Protein AF-A0A7S1DZX4-F1 (afdb_monomer_lite)

Secondary structure (DSSP, 8-state):
-HHHHHHTT---TT-HIIIIIIHHHHHHHHHHHH--HHHHHHHH-STT----TTT-TT--HHHHHHHHHHHHHHHHHHHHHHHHHHHHHHTT-SS--HHHHHH-TT-

Foldseek 3Di:
DVVVCVVVVNCPPVCCCVPCVVVVLVVLLCQQAAADPVVCCVPPNDPPDDGHCVVPVVGSPSNVVSVVVSVVVVVVCCVPVVVVLVVCVVVVNNDDDPVCVVVDVPD

Organism: NCBI:txid33649

InterPro domains:
  IPR024041 Ammonium transporter AmtB-like domain [PF00909] (4-107)
  IPR029020 Ammonium/urea transporter [G3DSA:1.10.3430.10] (1-107)

Sequence (107 aa):
FSKFLIFMRIDDAVDAVPVHFANGIWGVIAVGLFSDPVLQDLTYGSADAHVGWVHDFSDPMLLAAQCIQVGFIIAWVTVCMVPFFVFLRCVGLFRVDPLEEEVGLDV

pLDDT: mean 95.34, std 5.39, range [67.38, 98.75]

Radius of gyration: 20.44 Å; chains: 1; bounding box: 50×30×54 Å

Structure (mmCIF, N/CA/C/O backbone):
data_AF-A0A7S1DZX4-F1
#
_entry.id   AF-A0A7S1DZX4-F1
#
loop_
_atom_site.group_PDB
_atom_site.id
_atom_site.type_symbol
_atom_site.label_atom_id
_atom_site.label_alt_id
_atom_site.label_comp_id
_atom_site.label_asym_id
_atom_site.label_entity_id
_atom_site.label_seq_id
_atom_site.pdbx_PDB_ins_code
_atom_site.Cartn_x
_atom_site.Cartn_y
_atom_site.Cartn_z
_atom_site.occupancy
_atom_site.B_iso_or_equiv
_atom_site.auth_seq_id
_atom_site.auth_comp_id
_atom_site.auth_asym_id
_atom_site.auth_atom_id
_atom_site.pdbx_PDB_model_num
ATOM 1 N N . PHE A 1 1 ? -1.025 -13.339 5.600 1.00 83.44 1 PHE A N 1
ATOM 2 C CA . PHE A 1 1 ? -1.215 -12.152 6.455 1.00 83.44 1 PHE A CA 1
ATOM 3 C C . PHE A 1 1 ? -2.228 -12.386 7.580 1.00 83.44 1 PHE A C 1
ATOM 5 O O . PHE A 1 1 ? -1.863 -12.116 8.712 1.00 83.44 1 PHE A O 1
ATOM 12 N N . SER A 1 2 ? -3.408 -12.983 7.360 1.00 91.00 2 SER A N 1
ATOM 13 C CA . SER A 1 2 ? -4.410 -13.195 8.434 1.00 91.00 2 SER A CA 1
ATOM 14 C C . SER A 1 2 ? -3.881 -13.944 9.667 1.00 91.00 2 SER A C 1
ATOM 16 O O . SER A 1 2 ? -3.983 -13.454 10.785 1.00 91.00 2 SER A O 1
ATOM 18 N N . LYS A 1 3 ? -3.185 -15.080 9.481 1.00 94.25 3 LYS A N 1
ATOM 19 C C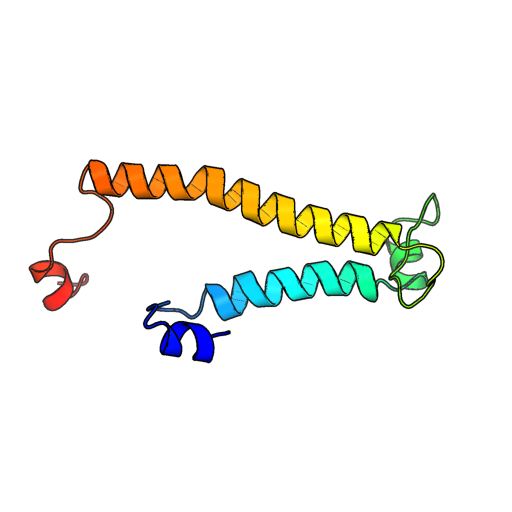A . LYS A 1 3 ? -2.562 -15.828 10.599 1.00 94.25 3 LYS A CA 1
ATOM 20 C C . LYS A 1 3 ? -1.582 -14.987 11.428 1.00 94.25 3 LYS A C 1
ATOM 22 O O . LYS A 1 3 ? -1.435 -15.224 12.621 1.00 94.25 3 LYS A O 1
ATOM 27 N N . PHE A 1 4 ? -0.911 -14.026 10.796 1.00 94.94 4 PHE A N 1
ATOM 28 C CA . PHE A 1 4 ? 0.023 -13.130 11.472 1.00 94.94 4 PHE A CA 1
ATOM 29 C C . PHE A 1 4 ? -0.715 -12.093 12.329 1.00 94.94 4 PHE A C 1
ATOM 31 O O . PHE A 1 4 ? -0.314 -11.864 13.465 1.00 94.94 4 PHE A O 1
ATOM 38 N N . LEU A 1 5 ? -1.830 -11.538 11.843 1.00 96.00 5 LEU A N 1
ATOM 39 C CA . LEU A 1 5 ? -2.674 -10.632 12.633 1.00 96.00 5 LEU A CA 1
ATOM 40 C C . LEU A 1 5 ? -3.286 -11.341 13.845 1.00 96.00 5 LEU A C 1
ATOM 42 O O . LEU A 1 5 ? -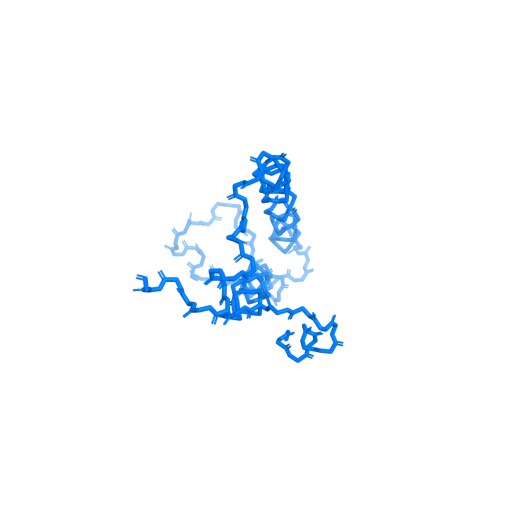3.197 -10.826 14.956 1.00 96.00 5 LEU A O 1
ATOM 46 N N . ILE A 1 6 ? -3.781 -12.569 13.657 1.00 94.50 6 ILE A N 1
ATOM 47 C CA . ILE A 1 6 ? -4.290 -13.412 14.751 1.00 94.50 6 ILE A CA 1
ATOM 48 C C . ILE A 1 6 ? -3.195 -13.668 15.793 1.00 94.50 6 ILE A C 1
ATOM 50 O O . ILE A 1 6 ? -3.431 -13.518 16.991 1.00 94.50 6 ILE A O 1
ATOM 54 N N . PHE A 1 7 ? -1.979 -14.008 15.353 1.00 96.31 7 PHE A N 1
ATOM 55 C CA . PHE A 1 7 ? -0.835 -14.191 16.250 1.00 96.31 7 PHE A CA 1
ATOM 56 C C . PHE A 1 7 ? -0.526 -12.924 17.064 1.00 96.31 7 PHE A C 1
ATOM 58 O O . PHE A 1 7 ? -0.251 -13.013 18.259 1.00 96.31 7 PHE A O 1
ATOM 65 N N . MET A 1 8 ? -0.634 -11.746 16.446 1.00 97.50 8 MET A N 1
ATOM 66 C CA . MET A 1 8 ? -0.466 -10.453 17.118 1.00 97.50 8 MET A CA 1
ATOM 67 C C . MET A 1 8 ? -1.702 -9.986 17.902 1.00 97.50 8 MET A C 1
ATOM 69 O O . MET A 1 8 ? -1.649 -8.921 18.513 1.00 97.50 8 MET A O 1
ATOM 73 N N . ARG A 1 9 ? -2.797 -10.761 17.911 1.00 96.81 9 ARG A N 1
ATOM 74 C CA . ARG A 1 9 ? -4.091 -10.397 18.516 1.00 96.81 9 ARG A CA 1
ATOM 75 C C . ARG A 1 9 ? -4.662 -9.081 17.975 1.00 96.81 9 ARG A C 1
ATOM 77 O O . ARG A 1 9 ? -5.229 -8.292 18.725 1.00 96.81 9 ARG A O 1
ATOM 84 N N . ILE A 1 10 ? -4.493 -8.848 16.675 1.00 96.81 10 ILE A N 1
ATOM 85 C CA . ILE A 1 10 ? -5.135 -7.747 15.957 1.00 96.81 10 ILE A CA 1
ATOM 86 C C . ILE A 1 10 ? -6.414 -8.285 15.323 1.00 96.81 10 ILE A C 1
ATOM 88 O O . ILE A 1 10 ? -6.353 -9.171 14.470 1.00 96.81 10 ILE A O 1
ATOM 92 N N . ASP A 1 11 ? -7.548 -7.742 15.757 1.00 94.94 11 ASP A N 1
ATOM 93 C CA . ASP A 1 11 ? -8.870 -8.080 15.239 1.00 94.94 11 ASP A CA 1
ATOM 94 C C . ASP A 1 11 ? -9.203 -7.219 14.014 1.00 94.94 11 ASP A C 1
ATOM 96 O O . ASP A 1 11 ? -9.660 -6.081 14.118 1.00 94.94 11 ASP A O 1
ATOM 100 N N . ASP A 1 12 ? -8.884 -7.753 12.839 1.00 96.62 12 ASP A N 1
ATOM 101 C CA . ASP A 1 12 ? -9.276 -7.196 11.548 1.00 96.62 12 ASP A CA 1
ATOM 102 C C . ASP A 1 12 ? -10.560 -7.894 11.088 1.00 96.62 12 ASP A C 1
ATOM 104 O O . ASP A 1 12 ? -10.512 -8.932 10.427 1.00 96.62 12 ASP A O 1
ATOM 108 N N . ALA A 1 13 ? -11.702 -7.328 11.485 1.00 93.44 13 ALA A N 1
ATOM 109 C CA . ALA A 1 13 ? -13.019 -7.970 11.451 1.00 93.44 13 ALA A CA 1
ATOM 110 C C . ALA A 1 13 ? -13.433 -8.561 10.089 1.00 93.44 13 ALA A C 1
ATOM 112 O O . ALA A 1 13 ? -14.248 -9.480 10.038 1.00 93.44 13 ALA A O 1
ATOM 113 N N . VAL A 1 14 ? -12.895 -8.032 8.986 1.00 95.62 14 VAL A N 1
ATOM 114 C CA . VAL A 1 14 ? -13.237 -8.457 7.616 1.00 95.62 14 VAL A CA 1
ATOM 115 C C . VAL A 1 14 ? -12.013 -8.878 6.798 1.00 95.62 14 VAL A C 1
ATOM 117 O O . VAL A 1 14 ? -12.100 -8.963 5.574 1.00 95.62 14 VAL A O 1
ATOM 120 N N . ASP A 1 15 ? -10.870 -9.125 7.450 1.00 95.69 15 ASP A N 1
ATOM 121 C CA . ASP A 1 15 ? -9.589 -9.400 6.784 1.00 95.69 15 ASP A CA 1
ATOM 122 C C . ASP A 1 15 ? -9.203 -8.297 5.763 1.00 95.69 15 ASP A C 1
ATOM 124 O O . ASP A 1 15 ? -8.620 -8.568 4.704 1.00 95.69 15 ASP A O 1
ATOM 128 N N . ALA A 1 16 ? -9.483 -7.025 6.068 1.00 96.75 16 ALA A N 1
ATOM 129 C CA . ALA A 1 16 ? -9.196 -5.922 5.156 1.00 96.75 16 ALA A CA 1
ATOM 130 C C . ALA A 1 16 ? -7.690 -5.771 4.868 1.00 96.75 16 ALA A C 1
ATOM 132 O O . ALA A 1 16 ? -7.283 -5.537 3.726 1.00 96.75 16 ALA A O 1
ATOM 133 N N . VAL A 1 17 ? -6.833 -5.933 5.878 1.00 96.44 17 VAL A N 1
ATOM 134 C CA . VAL A 1 17 ? -5.376 -5.818 5.749 1.00 96.44 17 VAL A CA 1
ATOM 135 C C . VAL A 1 17 ? -4.800 -6.981 4.925 1.00 96.44 17 VAL A C 1
ATOM 137 O O . VAL A 1 17 ? -4.068 -6.723 3.965 1.00 96.44 17 VAL A O 1
ATOM 140 N N . PRO A 1 18 ? -5.103 -8.261 5.200 1.00 96.75 18 PRO A N 1
ATOM 141 C CA . PRO A 1 18 ? -4.632 -9.358 4.362 1.00 96.75 18 PRO A CA 1
ATOM 142 C C . PRO A 1 18 ? -5.161 -9.297 2.925 1.00 96.75 18 PRO A C 1
ATOM 144 O O . PRO A 1 18 ? -4.387 -9.548 2.000 1.00 96.75 18 PRO A O 1
ATOM 147 N N . VAL A 1 19 ? -6.443 -8.965 2.727 1.00 96.94 19 VAL A N 1
ATOM 148 C CA . VAL A 1 19 ? -7.082 -9.012 1.402 1.00 96.94 19 VAL A CA 1
ATOM 149 C C . VAL A 1 19 ? -6.724 -7.805 0.546 1.00 96.94 19 VAL A C 1
ATOM 151 O O . VAL A 1 19 ? -6.435 -7.989 -0.634 1.00 96.94 19 VAL A O 1
ATOM 154 N N . HIS A 1 20 ? -6.710 -6.595 1.106 1.00 97.44 20 HIS A N 1
ATOM 155 C CA . HIS A 1 20 ? -6.504 -5.370 0.327 1.00 97.44 20 HIS A CA 1
ATOM 156 C C . HIS A 1 20 ? -5.100 -4.794 0.485 1.00 97.44 20 HIS A C 1
ATOM 158 O O . HIS A 1 20 ? -4.460 -4.493 -0.518 1.00 97.44 20 HIS A O 1
ATOM 164 N N . PHE A 1 21 ? -4.585 -4.662 1.711 1.00 97.19 21 PHE A N 1
ATOM 165 C CA . PHE A 1 21 ? -3.262 -4.064 1.919 1.00 97.19 21 PHE A CA 1
ATOM 166 C C . PHE A 1 21 ? -2.142 -4.981 1.413 1.00 97.19 21 PHE A C 1
ATOM 168 O O . PHE A 1 21 ? -1.362 -4.587 0.549 1.00 97.19 21 PHE A O 1
ATOM 175 N N . ALA A 1 22 ? -2.084 -6.226 1.891 1.00 97.25 22 ALA A N 1
ATOM 176 C CA . ALA A 1 22 ? -1.009 -7.143 1.520 1.00 97.25 22 ALA A CA 1
ATOM 177 C C . ALA A 1 22 ? -1.069 -7.556 0.040 1.00 97.25 22 ALA A C 1
ATOM 179 O O . ALA A 1 22 ? -0.055 -7.474 -0.657 1.00 97.25 22 ALA A O 1
ATOM 180 N N . ASN A 1 23 ? -2.245 -7.949 -0.466 1.00 98.06 23 ASN A N 1
ATOM 181 C CA . ASN A 1 23 ? -2.378 -8.291 -1.886 1.00 98.06 23 ASN A CA 1
ATOM 182 C C . ASN A 1 23 ? -2.248 -7.063 -2.793 1.00 98.06 23 ASN A C 1
ATOM 184 O O . ASN A 1 23 ? -1.746 -7.195 -3.904 1.00 98.06 23 ASN A O 1
ATOM 188 N N . GLY A 1 24 ? -2.660 -5.876 -2.336 1.00 98.25 24 GLY A N 1
ATOM 189 C CA . GLY A 1 24 ? -2.465 -4.628 -3.073 1.00 98.25 24 GLY A CA 1
ATOM 190 C C . GLY A 1 24 ? -0.984 -4.302 -3.250 1.00 98.25 24 GLY A C 1
ATOM 191 O O . GLY A 1 24 ? -0.547 -4.053 -4.370 1.00 98.25 24 GLY A O 1
ATOM 192 N N . ILE A 1 25 ? -0.191 -4.400 -2.175 1.00 98.50 25 ILE A N 1
ATOM 193 C CA . ILE A 1 25 ? 1.273 -4.272 -2.248 1.00 98.50 25 ILE A CA 1
ATOM 194 C C . ILE A 1 25 ? 1.843 -5.293 -3.230 1.00 98.50 25 ILE A C 1
ATOM 196 O O . ILE A 1 25 ? 2.619 -4.927 -4.110 1.00 98.50 25 ILE A O 1
ATOM 200 N N . TRP A 1 26 ? 1.436 -6.560 -3.115 1.00 98.56 26 TRP A N 1
ATOM 201 C CA . TRP A 1 26 ? 1.882 -7.594 -4.045 1.00 98.56 26 TRP A CA 1
ATOM 202 C C . TRP A 1 26 ? 1.540 -7.253 -5.499 1.00 98.56 26 TRP A C 1
ATOM 204 O O . TRP A 1 26 ? 2.418 -7.343 -6.347 1.00 98.56 26 TRP A O 1
ATOM 214 N N . GLY A 1 27 ? 0.315 -6.814 -5.792 1.00 98.62 27 GLY A N 1
ATOM 215 C CA . GLY A 1 27 ? -0.103 -6.446 -7.145 1.00 98.62 27 GLY A CA 1
ATOM 216 C C . GLY A 1 27 ? 0.741 -5.315 -7.733 1.00 98.62 27 GLY A C 1
ATOM 217 O O . GLY A 1 27 ? 1.195 -5.414 -8.870 1.00 98.62 27 GLY A O 1
ATOM 218 N N . VAL A 1 28 ? 1.024 -4.277 -6.9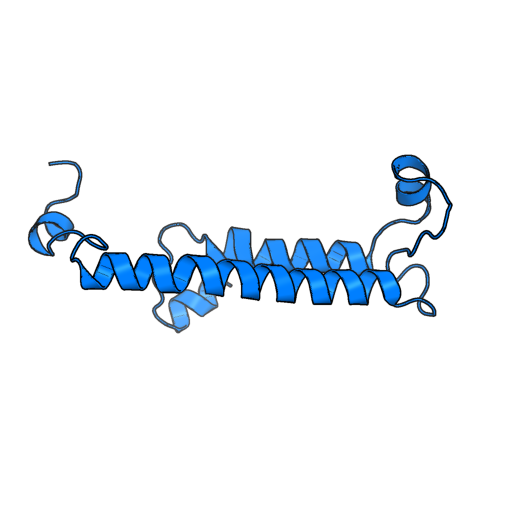41 1.00 98.56 28 VAL A N 1
ATOM 219 C CA . VAL A 1 28 ? 1.873 -3.149 -7.359 1.00 98.56 28 VAL A CA 1
ATOM 220 C C . VAL A 1 28 ? 3.301 -3.611 -7.662 1.00 98.56 28 VAL A C 1
ATOM 222 O O . VAL A 1 28 ? 3.854 -3.234 -8.694 1.00 98.56 28 VAL A O 1
ATOM 225 N N . ILE A 1 29 ? 3.883 -4.463 -6.813 1.00 98.62 29 ILE A N 1
ATOM 226 C CA . ILE A 1 29 ? 5.219 -5.036 -7.039 1.00 98.62 29 ILE A CA 1
ATOM 227 C C . ILE A 1 29 ? 5.227 -5.998 -8.234 1.00 98.62 29 ILE A C 1
ATOM 229 O O . ILE A 1 29 ? 6.174 -5.991 -9.017 1.00 98.62 29 ILE A O 1
ATOM 233 N N . ALA A 1 30 ? 4.168 -6.786 -8.422 1.00 98.56 30 ALA A N 1
ATOM 234 C CA . ALA A 1 30 ? 4.034 -7.708 -9.543 1.00 98.56 30 ALA A CA 1
ATOM 235 C C . ALA A 1 30 ? 4.027 -6.975 -10.892 1.00 98.56 30 ALA A C 1
ATOM 237 O O . ALA A 1 30 ? 4.634 -7.473 -11.833 1.00 98.56 30 ALA A O 1
ATOM 238 N N . VAL A 1 31 ? 3.441 -5.774 -10.979 1.00 97.38 31 VAL A N 1
ATOM 239 C CA . VAL A 1 31 ? 3.575 -4.912 -12.170 1.00 97.38 31 VAL A CA 1
ATOM 240 C C . VAL A 1 31 ? 5.047 -4.593 -12.444 1.00 97.38 31 VAL A C 1
ATOM 242 O O . VAL A 1 31 ? 5.528 -4.797 -13.554 1.00 97.38 31 VAL A O 1
ATOM 245 N N . GLY A 1 32 ? 5.793 -4.172 -11.420 1.00 97.81 32 GLY A N 1
ATOM 246 C CA . GLY A 1 32 ? 7.213 -3.832 -11.552 1.00 97.81 32 GLY A CA 1
ATOM 247 C C . GLY A 1 32 ? 8.105 -5.011 -11.938 1.00 97.81 32 GLY A C 1
ATOM 248 O O . GLY A 1 32 ? 9.132 -4.831 -12.587 1.00 97.81 32 GLY A O 1
ATOM 249 N N . LEU A 1 33 ? 7.709 -6.225 -11.559 1.00 98.44 33 LEU A N 1
ATOM 250 C CA . LEU A 1 33 ? 8.430 -7.447 -11.896 1.00 98.44 33 LEU A CA 1
ATOM 251 C C . LEU A 1 33 ? 8.047 -7.992 -13.273 1.00 98.44 33 LEU A C 1
ATOM 253 O O . LEU A 1 33 ? 8.938 -8.386 -14.015 1.00 98.44 33 LEU A O 1
ATOM 257 N N . PHE A 1 34 ? 6.757 -8.020 -13.612 1.00 98.06 34 PHE A N 1
ATOM 258 C CA . PHE A 1 34 ? 6.206 -8.876 -14.670 1.00 98.06 34 PHE A CA 1
ATOM 259 C C . PHE A 1 34 ? 5.416 -8.129 -15.756 1.00 98.06 34 PHE A C 1
ATOM 261 O O . PHE A 1 34 ? 4.722 -8.783 -16.530 1.00 98.06 34 PHE A O 1
ATOM 268 N N . SER A 1 35 ? 5.460 -6.790 -15.816 1.00 96.31 35 SER A N 1
ATOM 269 C CA . SER A 1 35 ? 4.804 -6.049 -16.906 1.00 96.31 35 SER A CA 1
ATOM 270 C C . SER A 1 35 ? 5.331 -6.513 -18.267 1.00 96.31 35 SER A C 1
ATOM 272 O O . SER A 1 35 ? 6.526 -6.390 -18.551 1.00 96.31 35 SER A O 1
ATOM 274 N N . ASP A 1 36 ? 4.435 -7.069 -19.082 1.00 95.06 36 ASP A N 1
ATOM 275 C CA . ASP A 1 36 ? 4.773 -7.659 -20.373 1.00 95.06 36 ASP A CA 1
ATOM 276 C C . ASP A 1 36 ? 5.030 -6.560 -21.423 1.00 95.06 36 ASP A C 1
ATOM 278 O O . ASP A 1 36 ? 4.187 -5.672 -21.594 1.00 95.06 36 ASP A O 1
ATOM 282 N N . PRO A 1 37 ? 6.153 -6.618 -22.162 1.00 93.31 37 PRO A N 1
ATOM 283 C CA . PRO A 1 37 ? 6.523 -5.590 -23.132 1.00 93.31 37 PRO A CA 1
ATOM 284 C C . PRO A 1 37 ? 5.500 -5.408 -24.260 1.00 93.31 37 PRO A C 1
ATOM 286 O O . PRO A 1 37 ? 5.244 -4.279 -24.674 1.00 93.31 37 PRO A O 1
ATOM 289 N N . VAL A 1 38 ? 4.907 -6.496 -24.762 1.00 93.81 38 VAL A N 1
ATOM 290 C CA . VAL A 1 38 ? 3.968 -6.454 -25.894 1.00 93.81 38 VAL A CA 1
ATOM 291 C C . VAL A 1 38 ? 2.642 -5.848 -25.452 1.00 93.81 38 VAL A C 1
ATOM 293 O O . VAL A 1 38 ? 2.084 -4.997 -26.142 1.00 93.81 38 VAL A O 1
ATOM 296 N N . LEU A 1 39 ? 2.136 -6.263 -24.289 1.00 93.75 39 LEU A N 1
ATOM 297 C CA . LEU A 1 39 ? 0.902 -5.710 -23.732 1.00 93.75 39 LEU A CA 1
ATOM 298 C C . LEU A 1 39 ? 1.065 -4.236 -23.343 1.00 93.75 39 LEU A C 1
ATOM 300 O O . LEU A 1 39 ? 0.136 -3.446 -23.528 1.00 93.75 39 LEU A O 1
ATOM 304 N N . GLN A 1 40 ? 2.234 -3.860 -22.827 1.00 91.31 40 GLN A N 1
ATOM 305 C CA . GLN A 1 40 ? 2.547 -2.482 -22.473 1.00 91.31 40 GLN A CA 1
ATOM 306 C C . GLN A 1 40 ? 2.615 -1.580 -23.711 1.00 91.31 40 GLN A C 1
ATOM 308 O O . GLN A 1 40 ? 1.972 -0.532 -23.712 1.00 91.31 40 GLN A O 1
ATOM 313 N N . ASP A 1 41 ? 3.294 -2.009 -24.779 1.00 91.56 41 ASP A N 1
ATOM 314 C CA . ASP A 1 41 ? 3.333 -1.284 -26.057 1.00 91.56 41 ASP A CA 1
ATOM 315 C C . ASP A 1 41 ? 1.932 -1.127 -26.669 1.00 91.56 41 ASP A C 1
ATOM 317 O O . ASP A 1 41 ? 1.541 -0.034 -27.077 1.00 91.56 41 ASP A O 1
ATOM 321 N N . LEU A 1 42 ? 1.117 -2.186 -26.629 1.00 93.06 42 LEU A N 1
ATOM 322 C CA . LEU A 1 42 ? -0.265 -2.143 -27.110 1.00 93.06 42 LEU A CA 1
ATOM 323 C C . LEU A 1 42 ? -1.146 -1.153 -26.324 1.00 93.06 42 LEU A C 1
ATOM 325 O O . LEU A 1 42 ? -2.072 -0.573 -26.890 1.00 93.06 42 LEU A O 1
ATOM 329 N N . THR A 1 43 ? -0.885 -0.978 -25.025 1.00 91.12 43 THR A N 1
ATOM 330 C CA . THR A 1 43 ? -1.727 -0.171 -24.124 1.00 91.12 43 THR A CA 1
ATOM 331 C C . THR A 1 43 ? -1.269 1.285 -24.034 1.00 91.12 43 THR A C 1
ATOM 333 O O . THR A 1 43 ? -2.106 2.186 -23.976 1.00 91.12 43 THR A O 1
ATOM 336 N N . TYR A 1 44 ? 0.044 1.525 -24.009 1.00 88.19 44 TYR A N 1
ATOM 337 C CA . TYR A 1 44 ? 0.642 2.830 -23.702 1.00 88.19 44 TYR A CA 1
ATOM 338 C C . TYR A 1 44 ? 1.539 3.380 -24.824 1.00 88.19 44 TYR A C 1
ATOM 340 O O . TYR A 1 44 ? 1.891 4.559 -24.786 1.00 88.19 44 TYR A O 1
ATOM 348 N N . GLY A 1 45 ? 1.865 2.572 -25.838 1.00 86.56 45 GLY A N 1
ATOM 349 C CA . GLY A 1 45 ? 2.834 2.901 -26.884 1.00 86.56 45 GLY A CA 1
ATOM 350 C C . GLY A 1 45 ? 4.294 2.696 -26.457 1.00 86.56 45 GLY A C 1
ATOM 351 O O . GLY A 1 45 ? 4.600 2.456 -25.290 1.00 86.56 45 GLY A O 1
ATOM 352 N N . SER A 1 46 ? 5.206 2.804 -27.425 1.00 75.88 46 SER A N 1
ATOM 353 C CA . SER A 1 46 ? 6.613 2.379 -27.291 1.00 75.88 46 SER A CA 1
ATOM 354 C C . SER A 1 46 ? 7.571 3.463 -26.792 1.00 75.88 46 SER A C 1
ATOM 356 O O . SER A 1 46 ? 8.758 3.196 -26.610 1.00 75.88 46 SER A O 1
ATOM 358 N N . ALA A 1 47 ? 7.101 4.701 -26.626 1.00 67.38 47 ALA A N 1
ATOM 359 C CA . ALA A 1 47 ? 7.958 5.793 -26.182 1.00 67.38 47 ALA A CA 1
ATOM 360 C C . ALA A 1 47 ? 8.298 5.610 -24.694 1.00 67.38 47 ALA A C 1
ATOM 362 O O . ALA A 1 47 ? 7.407 5.643 -23.849 1.00 67.38 47 ALA A O 1
ATOM 363 N N . ASP A 1 48 ? 9.583 5.402 -24.398 1.00 68.38 48 ASP A N 1
ATOM 364 C CA . ASP A 1 48 ? 10.151 5.321 -23.043 1.00 68.38 48 ASP A CA 1
ATOM 365 C C . ASP A 1 48 ? 9.565 4.207 -22.145 1.00 68.38 48 ASP A C 1
ATOM 367 O O . ASP A 1 48 ? 9.442 4.355 -20.927 1.00 68.38 48 ASP A O 1
ATOM 371 N N . ALA A 1 49 ? 9.193 3.065 -22.734 1.00 81.25 49 ALA A N 1
ATOM 372 C CA . ALA A 1 49 ? 8.601 1.954 -21.994 1.00 81.25 49 ALA A CA 1
ATOM 373 C C . ALA A 1 49 ? 9.634 1.205 -21.126 1.00 81.25 49 ALA A C 1
ATOM 375 O O . ALA A 1 49 ? 10.445 0.433 -21.632 1.00 81.25 49 ALA A O 1
ATOM 376 N N . HIS A 1 50 ? 9.542 1.373 -19.805 1.00 92.88 50 HIS A N 1
ATOM 377 C CA . HIS A 1 50 ? 10.199 0.506 -18.823 1.00 92.88 50 HIS A CA 1
ATOM 378 C C . HIS A 1 50 ? 9.327 -0.724 -18.569 1.00 92.88 50 HIS A C 1
ATOM 380 O O . HIS A 1 50 ? 8.175 -0.578 -18.159 1.00 92.88 50 HIS A O 1
ATOM 386 N N . VAL A 1 51 ? 9.852 -1.920 -18.820 1.00 95.12 51 VAL A N 1
ATOM 387 C CA . VAL A 1 51 ? 9.102 -3.184 -18.729 1.00 95.12 51 VAL A CA 1
ATOM 388 C C . VAL A 1 51 ? 9.282 -3.837 -17.359 1.00 95.12 51 VAL A C 1
ATOM 390 O O . VAL A 1 51 ? 10.033 -3.349 -16.513 1.00 95.12 51 VAL A O 1
ATOM 393 N N . GLY A 1 52 ? 8.588 -4.949 -17.110 1.00 97.31 52 GLY A N 1
ATOM 394 C CA . GLY A 1 52 ? 8.816 -5.739 -15.906 1.00 97.31 52 GLY A CA 1
ATOM 395 C C . GLY A 1 52 ? 10.277 -6.179 -15.812 1.00 97.31 52 GLY A C 1
ATOM 396 O O . GLY A 1 52 ? 10.841 -6.660 -16.793 1.00 97.31 52 GLY A O 1
ATOM 397 N N . TRP A 1 53 ? 10.888 -6.055 -14.632 1.00 97.94 53 TRP A N 1
ATOM 398 C CA . TRP A 1 53 ? 12.320 -6.321 -14.441 1.00 97.94 53 TRP A CA 1
ATOM 399 C C . TRP A 1 53 ? 12.758 -7.738 -14.860 1.00 97.94 53 TRP A C 1
ATOM 401 O O . TRP A 1 53 ? 13.916 -7.946 -15.209 1.00 97.94 53 TRP A O 1
ATOM 411 N N . VAL A 1 54 ? 11.846 -8.723 -14.888 1.00 97.94 54 VAL A N 1
ATOM 412 C CA . VAL A 1 54 ? 12.171 -10.071 -15.396 1.00 97.94 54 VAL A CA 1
ATOM 413 C C . VAL A 1 54 ? 12.357 -10.136 -16.915 1.00 97.94 54 VAL A C 1
ATOM 415 O O . VAL A 1 54 ? 12.937 -11.100 -17.411 1.00 97.94 54 VAL A O 1
ATOM 418 N N . HIS A 1 55 ? 11.838 -9.151 -17.651 1.00 96.19 55 HIS A N 1
ATOM 419 C CA . HIS A 1 55 ? 11.955 -9.045 -19.106 1.00 96.19 55 HIS A CA 1
ATOM 420 C C . HIS A 1 55 ? 13.204 -8.263 -19.529 1.00 96.19 55 HIS A C 1
ATOM 422 O O . HIS A 1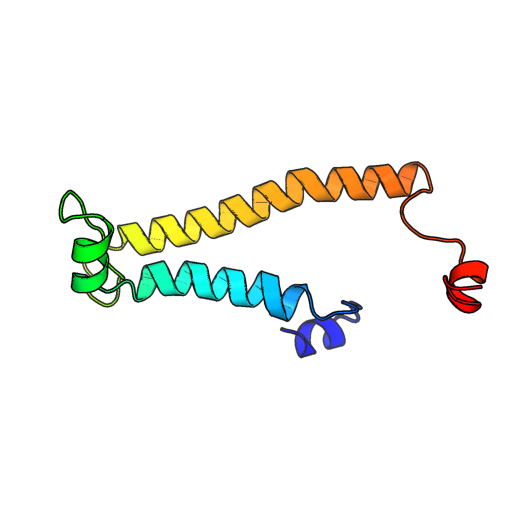 55 ? 13.753 -8.547 -20.591 1.00 96.19 55 HIS A O 1
ATOM 428 N N . ASP A 1 56 ? 13.683 -7.342 -18.689 1.00 95.50 56 ASP A N 1
ATOM 429 C CA . ASP A 1 56 ? 14.969 -6.665 -18.858 1.00 95.50 56 ASP A CA 1
ATOM 430 C C . ASP A 1 56 ? 15.630 -6.398 -17.498 1.00 95.50 56 ASP A C 1
ATOM 432 O O . ASP A 1 56 ? 15.359 -5.410 -16.816 1.00 95.50 56 ASP A O 1
ATOM 436 N N . PHE A 1 57 ? 16.550 -7.279 -17.104 1.00 96.62 57 PHE A N 1
ATOM 437 C CA . PHE A 1 57 ? 17.256 -7.151 -15.827 1.00 96.62 57 PHE A CA 1
ATOM 438 C C . PHE A 1 57 ? 18.210 -5.949 -15.766 1.00 96.62 57 PHE A C 1
ATOM 440 O O . PHE A 1 57 ? 18.666 -5.602 -14.671 1.00 96.62 57 PHE A O 1
ATOM 447 N N . SER A 1 58 ? 18.537 -5.330 -16.906 1.00 96.94 58 SER A N 1
ATOM 448 C CA . SER A 1 58 ? 19.400 -4.147 -16.958 1.00 96.94 58 SER A CA 1
ATOM 449 C C . SER A 1 58 ? 18.657 -2.848 -16.630 1.00 96.94 58 SER A C 1
ATOM 451 O O . SER A 1 58 ? 19.302 -1.866 -16.256 1.00 96.94 58 SER A O 1
ATOM 453 N N . ASP A 1 59 ? 17.322 -2.868 -16.675 1.00 96.19 59 ASP A N 1
ATOM 454 C CA . ASP A 1 59 ? 16.462 -1.718 -16.420 1.00 96.19 59 ASP A CA 1
ATOM 455 C C . ASP A 1 59 ? 15.526 -1.954 -15.215 1.00 96.19 59 ASP A C 1
ATOM 457 O O . ASP A 1 59 ? 14.440 -2.524 -15.338 1.00 96.19 59 ASP A O 1
ATOM 461 N N . PRO A 1 60 ? 15.913 -1.509 -14.007 1.00 96.69 60 PRO A N 1
ATOM 462 C CA . PRO A 1 60 ? 15.085 -1.652 -12.815 1.00 96.69 60 PRO A CA 1
ATOM 463 C C . PRO A 1 60 ? 14.065 -0.514 -12.640 1.00 96.69 60 PRO A C 1
ATOM 465 O O . PRO A 1 60 ? 13.433 -0.445 -11.583 1.00 96.69 60 PRO A O 1
ATOM 468 N N . MET A 1 61 ? 13.923 0.416 -13.597 1.00 96.75 61 MET A N 1
ATOM 469 C CA . MET A 1 61 ? 13.170 1.660 -13.385 1.00 96.75 61 MET A CA 1
ATOM 470 C C . MET A 1 61 ? 11.701 1.424 -13.041 1.00 96.75 61 MET A C 1
ATOM 472 O O . MET A 1 61 ? 11.209 2.032 -12.087 1.00 96.75 61 MET A O 1
ATOM 476 N N . LEU A 1 62 ? 11.013 0.508 -13.735 1.00 96.69 62 LEU A N 1
ATOM 477 C CA . LEU A 1 62 ? 9.613 0.208 -13.424 1.00 96.69 62 LEU A CA 1
ATOM 478 C C . LEU A 1 62 ? 9.479 -0.376 -12.011 1.00 96.69 62 LEU A C 1
ATOM 480 O O . LEU A 1 62 ? 8.669 0.101 -11.221 1.00 96.69 62 LEU A O 1
ATOM 484 N N . LEU A 1 63 ? 10.308 -1.358 -11.646 1.00 98.38 63 LEU A N 1
ATOM 485 C CA . L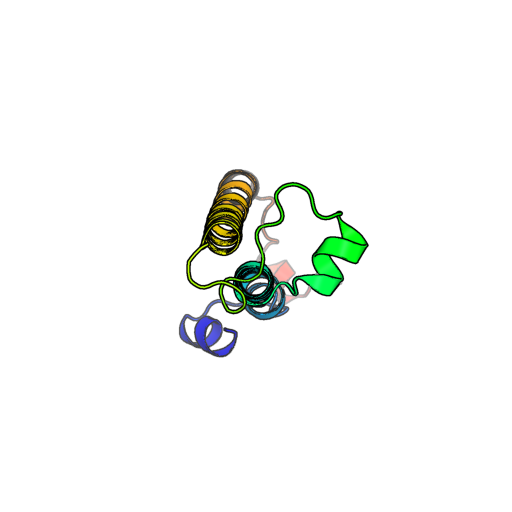EU A 1 63 ? 10.285 -1.949 -10.304 1.00 98.38 63 LEU A CA 1
ATOM 486 C C . LEU A 1 63 ? 10.565 -0.909 -9.211 1.00 98.38 63 LEU A C 1
ATOM 488 O O . LEU A 1 63 ? 9.868 -0.877 -8.195 1.00 98.38 63 LEU A O 1
ATOM 492 N N . ALA A 1 64 ? 11.554 -0.038 -9.421 1.00 98.25 64 ALA A N 1
ATOM 493 C CA . ALA A 1 64 ? 11.877 1.034 -8.488 1.00 98.25 64 ALA A CA 1
ATOM 494 C C . ALA A 1 64 ? 10.704 2.016 -8.328 1.00 98.25 64 ALA A C 1
ATOM 496 O O . ALA A 1 64 ? 10.348 2.364 -7.200 1.00 98.25 64 ALA A O 1
ATOM 497 N N . ALA A 1 65 ? 10.061 2.407 -9.433 1.00 98.06 65 ALA A N 1
ATOM 498 C CA . ALA A 1 65 ? 8.880 3.264 -9.419 1.00 98.06 65 ALA A CA 1
ATOM 499 C C . ALA A 1 65 ? 7.719 2.624 -8.640 1.00 98.06 65 ALA A C 1
ATOM 501 O O . ALA A 1 65 ? 7.135 3.277 -7.775 1.00 98.06 65 ALA A O 1
ATOM 502 N N . GLN A 1 66 ? 7.440 1.335 -8.861 1.00 98.44 66 GLN A N 1
ATOM 503 C CA . GLN A 1 66 ? 6.393 0.607 -8.140 1.00 98.44 66 GLN A CA 1
ATOM 504 C C . GLN A 1 66 ? 6.696 0.488 -6.632 1.00 98.44 66 GLN A C 1
ATOM 506 O O . GLN A 1 66 ? 5.802 0.670 -5.805 1.00 98.44 66 GLN A O 1
ATOM 511 N N . CYS A 1 67 ? 7.955 0.269 -6.237 1.00 98.62 67 CYS A N 1
ATOM 512 C CA . CYS A 1 67 ? 8.367 0.286 -4.826 1.00 98.62 67 CYS A CA 1
ATOM 513 C C . CYS A 1 67 ? 8.159 1.663 -4.172 1.00 98.62 67 CYS A C 1
ATOM 515 O O . CYS A 1 67 ? 7.638 1.753 -3.057 1.00 98.62 67 CYS A O 1
ATOM 517 N N . ILE A 1 68 ? 8.535 2.743 -4.868 1.00 98.69 68 ILE A N 1
ATOM 518 C CA . ILE A 1 68 ? 8.302 4.119 -4.405 1.00 98.69 68 ILE A CA 1
ATOM 519 C C . ILE A 1 68 ? 6.797 4.389 -4.295 1.00 98.69 68 ILE A C 1
ATOM 521 O O . ILE A 1 68 ? 6.358 4.969 -3.303 1.00 98.69 68 ILE A O 1
ATOM 525 N N . GLN A 1 69 ? 5.998 3.923 -5.259 1.00 98.50 69 GLN A N 1
ATOM 526 C CA . GLN A 1 69 ? 4.542 4.047 -5.242 1.00 98.50 69 GLN A CA 1
ATOM 527 C C . GLN A 1 69 ? 3.930 3.368 -4.010 1.00 98.50 69 GLN A C 1
ATOM 529 O O . GLN A 1 69 ? 3.109 3.987 -3.334 1.00 98.50 69 GLN A O 1
ATOM 534 N N . VAL A 1 70 ? 4.351 2.142 -3.669 1.00 98.75 70 VAL A N 1
ATOM 535 C CA . VAL A 1 70 ? 3.919 1.469 -2.430 1.00 98.75 70 VAL A CA 1
ATOM 536 C C . VAL A 1 70 ? 4.234 2.336 -1.211 1.00 98.75 70 VAL A C 1
ATOM 538 O O . VAL A 1 70 ? 3.348 2.596 -0.397 1.00 98.75 70 VAL A O 1
ATOM 541 N N . GLY A 1 71 ? 5.474 2.822 -1.099 1.00 98.69 71 GLY A N 1
ATOM 542 C CA . GLY A 1 71 ? 5.887 3.688 0.006 1.00 98.69 71 GLY A CA 1
ATOM 543 C C . GLY A 1 71 ? 5.053 4.968 0.095 1.00 98.69 71 GLY A C 1
ATOM 544 O O . GLY A 1 71 ? 4.608 5.341 1.181 1.00 98.69 71 GLY A O 1
ATOM 545 N N . PHE A 1 72 ? 4.779 5.601 -1.046 1.00 98.69 72 PHE A N 1
ATOM 546 C CA . PHE A 1 72 ? 3.959 6.805 -1.125 1.00 98.69 72 PHE A CA 1
ATOM 547 C C . PHE A 1 72 ? 2.510 6.546 -0.700 1.00 98.69 72 PHE A C 1
ATOM 549 O O . PHE A 1 72 ? 1.979 7.308 0.101 1.00 98.69 72 PHE A O 1
ATOM 556 N N . ILE A 1 73 ? 1.882 5.460 -1.168 1.00 98.62 73 ILE A N 1
ATOM 557 C CA . ILE A 1 73 ? 0.513 5.086 -0.777 1.00 98.62 73 ILE A CA 1
ATOM 558 C C . ILE A 1 73 ? 0.437 4.852 0.736 1.00 98.62 73 ILE A C 1
ATOM 560 O O . ILE A 1 73 ? -0.445 5.401 1.394 1.00 98.62 73 ILE A O 1
ATOM 564 N N . ILE A 1 74 ? 1.379 4.087 1.301 1.00 98.69 74 ILE A N 1
ATOM 565 C CA . ILE A 1 74 ? 1.439 3.823 2.747 1.00 98.69 74 ILE A CA 1
ATOM 566 C C . ILE A 1 74 ? 1.577 5.134 3.521 1.00 98.69 74 ILE A C 1
ATOM 568 O O . ILE A 1 74 ? 0.825 5.370 4.470 1.00 98.69 74 ILE A O 1
ATOM 572 N N . ALA A 1 75 ? 2.513 5.995 3.114 1.00 98.62 75 ALA A N 1
ATOM 573 C CA . ALA A 1 75 ? 2.764 7.269 3.775 1.00 98.62 75 ALA A CA 1
ATOM 574 C C . ALA A 1 75 ? 1.539 8.188 3.702 1.00 98.62 75 ALA A C 1
ATOM 576 O O . ALA A 1 75 ? 1.097 8.696 4.730 1.00 98.62 75 ALA A O 1
ATOM 577 N N . TRP A 1 76 ? 0.955 8.350 2.514 1.00 98.69 76 TRP A N 1
ATOM 578 C CA . TRP A 1 76 ? -0.220 9.184 2.284 1.00 98.69 76 TRP A CA 1
ATOM 579 C C . TRP A 1 76 ? -1.416 8.725 3.122 1.00 98.69 76 TRP A C 1
ATOM 581 O O . TRP A 1 76 ? -1.977 9.509 3.885 1.00 98.69 76 TRP A O 1
ATOM 591 N N . VAL A 1 77 ? -1.770 7.436 3.047 1.00 98.38 77 VAL A N 1
ATOM 592 C CA . VAL A 1 77 ? -2.896 6.879 3.809 1.00 98.38 77 VAL A CA 1
ATOM 593 C C . VAL A 1 77 ? -2.658 7.024 5.311 1.00 98.38 77 VAL A C 1
ATOM 595 O O . VAL A 1 77 ? -3.565 7.439 6.027 1.00 98.38 77 VAL A O 1
ATOM 598 N N . THR A 1 78 ? -1.441 6.758 5.794 1.00 98.31 78 THR A N 1
ATOM 599 C CA . THR A 1 78 ? -1.099 6.896 7.219 1.00 98.31 78 THR A CA 1
ATOM 600 C C . THR A 1 78 ? -1.223 8.345 7.689 1.00 98.31 78 THR A C 1
ATOM 602 O O . THR A 1 78 ? -1.871 8.605 8.702 1.00 98.31 78 THR A O 1
ATOM 605 N N . VAL A 1 79 ? -0.651 9.296 6.943 1.00 98.56 79 VAL A N 1
ATOM 606 C CA . VAL A 1 79 ? -0.672 10.729 7.280 1.00 98.56 79 VAL A CA 1
ATOM 607 C C . VAL A 1 79 ? -2.089 11.296 7.252 1.00 98.56 79 VAL A C 1
ATOM 609 O O . VAL A 1 79 ? -2.410 12.144 8.077 1.00 98.56 79 VAL A O 1
ATOM 612 N N . CYS A 1 80 ? -2.955 10.832 6.352 1.00 98.44 80 CYS A N 1
ATOM 613 C CA . CYS A 1 80 ? -4.339 11.297 6.301 1.00 98.44 80 CYS A CA 1
ATOM 614 C C . CYS A 1 80 ? -5.232 10.620 7.354 1.00 98.44 80 CYS A C 1
ATOM 616 O O . CYS A 1 80 ? -5.999 11.299 8.035 1.00 98.44 80 CYS A O 1
ATOM 618 N N . MET A 1 81 ? -5.152 9.294 7.499 1.00 98.31 81 MET A N 1
ATOM 619 C CA . MET A 1 81 ? -6.135 8.524 8.273 1.00 98.31 81 MET A CA 1
ATOM 620 C C . MET A 1 81 ? -5.795 8.409 9.757 1.00 98.31 81 MET A C 1
ATOM 622 O O . MET A 1 81 ? -6.707 8.427 10.581 1.00 98.31 81 MET A O 1
ATOM 626 N N . VAL A 1 82 ? -4.514 8.335 10.140 1.00 98.38 82 VAL A N 1
ATOM 627 C CA . VAL A 1 82 ? -4.156 8.237 11.567 1.00 98.38 82 VAL A CA 1
ATOM 628 C C . VAL A 1 82 ? -4.581 9.493 12.334 1.00 98.38 82 VAL A C 1
ATOM 630 O O . VAL A 1 82 ? -5.277 9.339 13.339 1.00 98.38 82 VAL A O 1
ATOM 633 N N . PRO A 1 83 ? -4.272 10.729 11.888 1.00 98.56 83 PRO A N 1
ATOM 634 C CA . PRO A 1 83 ? -4.752 11.927 12.574 1.00 98.56 83 PRO A CA 1
ATOM 635 C C . PRO A 1 83 ? -6.276 12.021 12.598 1.00 98.56 83 PRO A C 1
ATOM 637 O O . PRO A 1 83 ? -6.835 12.424 13.612 1.00 98.56 83 PRO A O 1
ATOM 640 N N . PHE A 1 84 ? -6.948 11.607 11.520 1.00 98.38 84 PHE A N 1
ATOM 641 C CA . PHE A 1 84 ? -8.407 11.580 11.453 1.00 98.38 84 PHE A CA 1
ATOM 642 C C . PHE A 1 84 ? -9.015 10.664 12.525 1.00 98.38 84 PHE A C 1
ATOM 644 O O . PHE A 1 84 ? -9.850 11.109 13.312 1.00 98.38 84 PHE A O 1
ATOM 651 N N . PHE A 1 85 ? -8.559 9.413 12.636 1.00 98.25 85 PHE A N 1
ATOM 652 C CA . PHE A 1 85 ? -9.076 8.486 13.647 1.00 98.25 85 PHE A CA 1
ATOM 653 C C . PHE A 1 85 ? -8.655 8.853 15.074 1.00 98.25 85 PHE A C 1
ATOM 655 O O . PHE A 1 85 ? -9.446 8.695 16.004 1.00 98.25 85 PHE A O 1
ATOM 662 N N . VAL A 1 86 ? -7.447 9.398 15.268 1.00 98.44 86 VAL A N 1
ATOM 663 C CA . VAL A 1 86 ? -7.029 9.950 16.567 1.00 98.44 86 VAL A CA 1
ATOM 664 C C . VAL A 1 86 ? -7.932 11.116 16.964 1.00 98.44 86 VAL A C 1
ATOM 666 O O . VAL A 1 86 ? -8.387 11.155 18.104 1.00 98.44 86 VAL A O 1
ATOM 669 N N . PHE A 1 87 ? -8.251 12.019 16.035 1.00 98.56 87 PHE A N 1
ATOM 670 C CA . PHE A 1 87 ? -9.183 13.115 16.279 1.00 98.56 87 PHE A CA 1
ATOM 671 C C . PHE A 1 87 ? -10.559 12.592 16.700 1.00 98.56 87 PHE A C 1
ATOM 673 O O . PHE A 1 87 ? -11.037 12.979 17.765 1.00 98.56 87 PHE A O 1
ATOM 680 N N . LEU A 1 88 ? -11.151 11.661 15.937 1.00 98.50 88 LEU A N 1
ATOM 681 C CA . LEU A 1 88 ? -12.436 11.042 16.288 1.00 98.50 88 LEU A CA 1
ATOM 682 C C . LEU A 1 88 ? -12.398 10.397 17.676 1.00 98.50 88 LEU A C 1
ATOM 684 O O . LEU A 1 88 ? -13.348 10.526 18.444 1.00 98.50 88 LEU A O 1
ATOM 688 N N . ARG A 1 89 ? -11.286 9.749 18.037 1.00 97.62 89 ARG A N 1
ATOM 689 C CA . ARG A 1 89 ? -11.107 9.161 19.367 1.00 97.62 89 ARG A CA 1
ATOM 690 C C . ARG A 1 89 ? -11.059 10.230 20.455 1.00 97.62 89 ARG A C 1
ATOM 692 O O . ARG A 1 89 ? -11.690 10.055 21.492 1.00 97.62 89 ARG A O 1
ATOM 699 N N . CYS A 1 90 ? -10.335 11.324 20.232 1.00 97.88 90 CYS A N 1
ATOM 700 C CA . CYS A 1 90 ? -10.212 12.420 21.192 1.00 97.88 90 CYS A CA 1
ATOM 701 C C . CYS A 1 90 ? -11.545 13.122 21.475 1.00 97.88 90 CYS A C 1
ATOM 703 O O . CYS A 1 90 ? -11.754 13.564 22.601 1.00 97.88 90 CYS A O 1
ATOM 705 N N . VAL A 1 91 ? -12.442 13.210 20.488 1.00 98.06 91 VAL A N 1
ATOM 706 C CA . VAL A 1 91 ? -13.780 13.803 20.664 1.00 98.06 91 VAL A CA 1
ATOM 707 C C . VAL A 1 91 ? -14.866 12.781 21.028 1.00 98.06 91 VAL A C 1
ATOM 709 O O . VAL A 1 91 ? -16.033 13.146 21.106 1.00 98.06 91 VAL A O 1
ATOM 712 N N . GLY A 1 92 ? -14.502 11.514 21.261 1.00 96.81 92 GLY A N 1
ATOM 713 C CA . GLY A 1 92 ? -15.441 10.468 21.685 1.00 96.81 92 GLY A CA 1
ATOM 714 C C . GLY A 1 92 ? -16.360 9.930 20.582 1.00 96.81 92 GLY A C 1
ATOM 715 O O . GLY A 1 92 ? -17.412 9.393 20.892 1.00 96.81 92 GLY A O 1
ATOM 716 N N . LEU A 1 93 ? -15.982 10.064 19.305 1.00 97.25 93 LEU A N 1
ATOM 717 C CA . LEU A 1 93 ? -16.782 9.648 18.140 1.00 97.25 93 LEU A CA 1
ATOM 718 C C . LEU A 1 93 ? -16.241 8.402 17.415 1.00 97.25 93 LEU A C 1
ATOM 720 O O . LEU A 1 93 ? -16.753 8.033 16.363 1.00 97.25 93 LEU A O 1
ATOM 724 N N . PHE A 1 94 ? -15.166 7.783 17.908 1.00 97.00 94 PHE A N 1
ATOM 725 C CA . PHE A 1 94 ? -14.499 6.691 17.185 1.00 97.00 94 PHE A CA 1
ATOM 726 C C . PHE A 1 94 ? -15.132 5.308 17.396 1.00 97.00 94 PHE A C 1
ATOM 728 O O . PHE A 1 94 ? -15.105 4.488 16.482 1.00 97.00 94 PHE A O 1
ATOM 735 N N . ARG A 1 95 ? -15.661 5.026 18.590 1.00 96.12 95 ARG A N 1
ATOM 736 C CA . ARG A 1 95 ? -16.252 3.732 18.956 1.00 96.12 95 ARG A CA 1
ATOM 737 C C . ARG A 1 95 ? -17.462 3.973 19.854 1.00 96.12 95 ARG A C 1
ATOM 739 O O . ARG A 1 95 ? -17.468 4.954 20.594 1.00 96.12 95 ARG A O 1
ATOM 746 N N . VAL A 1 96 ? -18.453 3.096 19.750 1.00 96.00 96 VAL A N 1
ATOM 747 C CA . VAL A 1 96 ? -19.656 3.085 20.595 1.00 96.00 96 VAL A CA 1
ATOM 748 C C . VAL A 1 96 ? -19.331 2.772 22.059 1.00 96.00 96 VAL A C 1
ATOM 750 O O . VAL A 1 96 ? -18.210 2.360 22.378 1.00 96.00 96 VAL A O 1
ATOM 753 N N . ASP A 1 97 ? -20.308 2.974 22.945 1.00 94.75 97 ASP A N 1
ATOM 754 C CA . ASP A 1 97 ? -20.186 2.576 24.348 1.00 94.75 97 ASP A CA 1
ATOM 755 C C . ASP A 1 97 ? -20.073 1.041 24.479 1.00 94.75 97 ASP A C 1
ATOM 757 O O . ASP A 1 97 ? -20.710 0.320 23.707 1.00 94.75 97 ASP A O 1
ATOM 761 N N . PRO A 1 98 ? -19.300 0.505 25.444 1.00 94.75 98 PRO A N 1
ATOM 762 C CA . PRO A 1 98 ? -19.175 -0.940 25.630 1.00 94.75 98 PRO A CA 1
ATOM 763 C C . PRO A 1 98 ? -20.505 -1.673 25.833 1.00 94.75 98 PRO A C 1
ATOM 765 O O . PRO A 1 98 ? -20.628 -2.813 25.394 1.00 94.75 98 PRO A O 1
ATOM 768 N N . LEU A 1 99 ? -21.495 -1.042 26.477 1.00 94.38 99 LEU A N 1
ATOM 769 C CA . LEU A 1 99 ? -22.813 -1.649 26.657 1.00 94.38 99 LEU A CA 1
ATOM 770 C C . LEU A 1 99 ? -23.551 -1.777 25.317 1.00 94.38 99 LEU A C 1
ATOM 772 O O . LEU A 1 99 ? -24.155 -2.812 25.050 1.00 94.38 99 LEU A O 1
ATOM 776 N N . GLU A 1 100 ? -23.480 -0.751 24.466 1.00 94.50 100 GLU A N 1
ATOM 777 C CA . GLU A 1 100 ? -24.052 -0.787 23.112 1.00 94.50 100 GLU A CA 1
ATOM 778 C C . GLU A 1 100 ? -23.326 -1.813 22.232 1.00 94.50 100 GLU A C 1
ATOM 780 O O . GLU A 1 100 ? -23.958 -2.532 21.460 1.00 94.50 100 GLU A O 1
ATOM 785 N N . GLU A 1 101 ? -22.005 -1.938 22.381 1.00 94.38 101 GLU A N 1
ATOM 786 C CA . GLU A 1 101 ? -21.217 -2.952 21.678 1.00 94.38 101 GLU A CA 1
ATOM 787 C C . GLU A 1 101 ? -21.614 -4.384 22.080 1.00 94.38 101 GLU A C 1
ATOM 789 O O . GLU A 1 101 ? -21.685 -5.260 21.219 1.00 94.38 101 GLU A O 1
ATOM 794 N N . GLU A 1 102 ? -21.899 -4.625 23.365 1.00 94.62 102 GLU A N 1
ATOM 795 C CA . GLU A 1 102 ? -22.306 -5.940 23.883 1.00 94.62 102 GLU A CA 1
ATOM 796 C C . GLU A 1 102 ? -23.741 -6.316 23.486 1.00 94.62 102 GLU A C 1
ATOM 798 O O . GLU A 1 102 ? -24.005 -7.469 23.140 1.00 94.62 102 GLU A O 1
ATOM 803 N N . VAL A 1 103 ? -24.671 -5.355 23.520 1.00 95.69 103 VAL A N 1
ATOM 804 C CA . VAL A 1 103 ? -26.078 -5.574 23.137 1.00 95.69 103 VAL A CA 1
ATOM 805 C C . VAL A 1 103 ? -26.235 -5.697 21.614 1.00 95.69 103 VAL A C 1
ATOM 807 O O . VAL A 1 103 ? -27.120 -6.417 21.147 1.00 95.69 103 VAL A O 1
ATOM 810 N N . GLY A 1 104 ? -25.337 -5.067 20.851 1.00 94.69 104 GLY A N 1
ATOM 811 C CA . GLY A 1 104 ? -25.308 -5.070 19.393 1.00 94.69 104 GLY A CA 1
ATOM 812 C C . GLY A 1 104 ? -25.852 -3.771 18.793 1.00 94.69 104 GLY A C 1
ATOM 813 O O . GLY A 1 104 ? -26.790 -3.173 19.307 1.00 94.69 104 GLY A O 1
ATOM 814 N N . LEU A 1 105 ? -25.278 -3.360 17.658 1.00 94.25 105 LEU A N 1
ATOM 815 C CA . LEU A 1 105 ? -25.567 -2.074 17.001 1.00 94.25 105 LEU A CA 1
ATOM 816 C C . LEU A 1 105 ? -26.937 -2.001 16.295 1.00 94.25 105 LEU A C 1
ATOM 818 O O . LEU A 1 105 ? -27.289 -0.948 15.765 1.00 94.25 105 LEU A O 1
ATOM 822 N N . ASP A 1 106 ? -27.676 -3.111 16.253 1.00 94.44 106 ASP A N 1
ATOM 823 C CA . ASP A 1 106 ? -28.958 -3.239 15.545 1.00 94.44 106 ASP A CA 1
ATOM 824 C C . ASP A 1 106 ? -30.190 -3.013 16.448 1.00 94.44 106 ASP A C 1
ATOM 826 O O . ASP A 1 106 ? -31.317 -3.001 15.943 1.00 94.44 106 ASP A O 1
ATOM 830 N N . VAL A 1 107 ? -29.998 -2.899 17.770 1.00 81.31 107 VAL A N 1
ATOM 831 C CA . VAL A 1 107 ? -31.066 -2.815 18.790 1.00 81.31 107 VAL A CA 1
ATOM 832 C C . VAL A 1 107 ? -31.349 -1.366 19.170 1.00 81.31 107 VAL A C 1
ATOM 8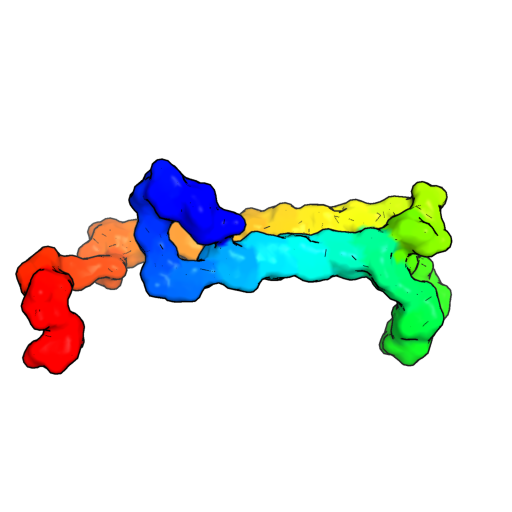34 O O . VAL A 1 107 ? -32.549 -1.024 19.286 1.00 81.31 107 VAL A O 1
#